Protein AF-A0A9D6LYL9-F1 (afdb_monomer_lite)

Sequence (71 aa):
ANAAEAFGIGLEDYLASAGVCVIEWAEKIRAALPAENLWITFEHLGADARKIIFDPRGARYQELLRQLGTN

Structure (mmCIF, N/CA/C/O backbone):
data_AF-A0A9D6LYL9-F1
#
_entry.id   AF-A0A9D6LYL9-F1
#
loop_
_atom_site.group_PDB
_atom_site.id
_atom_site.type_symbol
_atom_site.label_atom_id
_atom_site.label_alt_id
_atom_site.label_comp_id
_atom_site.label_asym_id
_atom_site.label_entity_id
_atom_site.label_seq_id
_atom_site.pdbx_PDB_ins_code
_atom_site.Cartn_x
_atom_site.Cartn_y
_atom_site.Cartn_z
_atom_site.occupancy
_atom_site.B_iso_or_equiv
_atom_site.auth_seq_id
_atom_site.auth_comp_id
_atom_site.auth_asym_id
_atom_site.auth_atom_id
_atom_site.pdbx_PDB_model_num
ATOM 1 N N . ALA A 1 1 ? 10.388 -12.507 7.491 1.00 74.69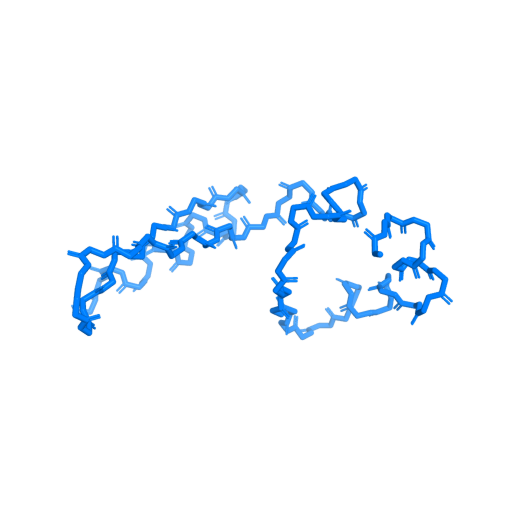 1 ALA A N 1
ATOM 2 C CA . ALA A 1 1 ? 9.986 -11.729 6.312 1.00 74.69 1 ALA A CA 1
ATOM 3 C C . ALA A 1 1 ? 10.941 -10.561 6.155 1.00 74.69 1 ALA A C 1
ATOM 5 O O . ALA A 1 1 ? 10.898 -9.628 6.951 1.00 74.69 1 ALA A O 1
ATOM 6 N N . ASN A 1 2 ? 11.827 -10.659 5.172 1.00 90.44 2 ASN A N 1
ATOM 7 C CA . ASN A 1 2 ? 12.662 -9.572 4.670 1.00 90.44 2 ASN A CA 1
ATOM 8 C C . ASN A 1 2 ? 12.554 -9.540 3.133 1.00 90.44 2 ASN A C 1
ATOM 10 O O . ASN A 1 2 ? 11.915 -10.409 2.539 1.00 90.44 2 ASN A O 1
ATOM 14 N N . ALA A 1 3 ? 13.160 -8.544 2.486 1.00 90.31 3 ALA A N 1
ATOM 15 C CA . ALA A 1 3 ? 13.091 -8.393 1.030 1.00 90.31 3 ALA A CA 1
ATOM 16 C C . ALA A 1 3 ? 13.595 -9.632 0.259 1.00 90.31 3 ALA A C 1
ATOM 18 O O . ALA A 1 3 ? 12.972 -10.030 -0.718 1.00 90.31 3 ALA A O 1
ATOM 19 N N . ALA A 1 4 ? 14.682 -10.267 0.709 1.00 92.38 4 ALA A N 1
ATOM 20 C CA . ALA A 1 4 ? 15.257 -11.430 0.032 1.00 92.38 4 ALA A CA 1
ATOM 21 C C . ALA A 1 4 ? 14.338 -12.659 0.109 1.00 92.38 4 ALA A C 1
ATOM 23 O O . ALA A 1 4 ? 14.138 -13.339 -0.891 1.00 92.38 4 ALA A O 1
ATOM 24 N N . GLU A 1 5 ? 13.734 -12.913 1.272 1.00 91.81 5 GLU A N 1
ATOM 25 C CA . GLU A 1 5 ? 12.722 -13.966 1.433 1.00 91.81 5 GLU A CA 1
ATOM 26 C C . GLU A 1 5 ? 11.495 -13.707 0.549 1.00 91.81 5 GLU A C 1
ATOM 28 O O . GLU A 1 5 ? 10.936 -14.649 -0.002 1.00 91.81 5 GLU A O 1
ATOM 33 N N . ALA A 1 6 ? 11.092 -12.441 0.396 1.00 91.88 6 ALA A N 1
ATOM 34 C CA . ALA A 1 6 ? 9.945 -12.066 -0.425 1.00 91.88 6 ALA A CA 1
ATOM 35 C C . ALA A 1 6 ? 10.192 -12.309 -1.924 1.00 91.88 6 ALA A C 1
ATOM 37 O O . ALA A 1 6 ? 9.335 -12.872 -2.599 1.00 91.88 6 ALA A O 1
ATOM 38 N N . PHE A 1 7 ? 11.375 -11.962 -2.434 1.00 91.38 7 PHE A N 1
ATOM 39 C CA . PHE A 1 7 ? 11.763 -12.327 -3.802 1.00 91.38 7 PHE A CA 1
ATOM 40 C C . PHE A 1 7 ? 11.948 -13.844 -3.961 1.00 91.38 7 PHE A C 1
ATOM 42 O O . PHE A 1 7 ? 11.543 -14.427 -4.956 1.00 91.38 7 PHE A O 1
ATOM 49 N N . GLY A 1 8 ? 12.463 -14.531 -2.937 1.00 92.12 8 GLY A N 1
ATOM 50 C CA . GLY A 1 8 ? 12.618 -15.990 -2.955 1.00 92.12 8 GLY A CA 1
ATOM 51 C C . GLY A 1 8 ? 11.309 -16.778 -3.114 1.00 92.12 8 GLY A C 1
ATOM 52 O O . GLY A 1 8 ? 11.359 -17.951 -3.479 1.00 92.12 8 GLY A O 1
ATOM 53 N N . ILE A 1 9 ? 10.152 -16.153 -2.859 1.00 92.19 9 ILE A N 1
ATOM 54 C CA . ILE A 1 9 ? 8.817 -16.738 -3.068 1.00 92.19 9 ILE A CA 1
ATOM 55 C C . ILE A 1 9 ? 8.097 -16.197 -4.319 1.00 92.19 9 ILE A C 1
ATOM 57 O O . ILE A 1 9 ? 6.915 -16.491 -4.503 1.00 92.19 9 ILE A O 1
ATOM 61 N N . GLY A 1 10 ? 8.779 -15.416 -5.167 1.00 93.00 10 GLY A N 1
ATOM 62 C CA . GLY A 1 10 ? 8.248 -14.898 -6.432 1.00 93.00 10 GLY A CA 1
ATOM 63 C C . GLY A 1 10 ? 7.369 -13.649 -6.303 1.00 93.00 10 GLY A C 1
ATOM 64 O O . GLY A 1 10 ? 6.460 -13.460 -7.109 1.00 93.00 10 GLY A O 1
ATOM 65 N N . LEU A 1 11 ? 7.582 -12.797 -5.289 1.00 94.25 11 LEU A N 1
ATOM 66 C CA . LEU A 1 11 ? 6.831 -11.540 -5.118 1.00 94.25 11 LEU A CA 1
ATOM 67 C C . LEU A 1 11 ? 6.849 -10.662 -6.384 1.00 94.25 11 LEU A C 1
ATOM 69 O O . LEU A 1 11 ? 5.860 -9.998 -6.694 1.00 94.25 1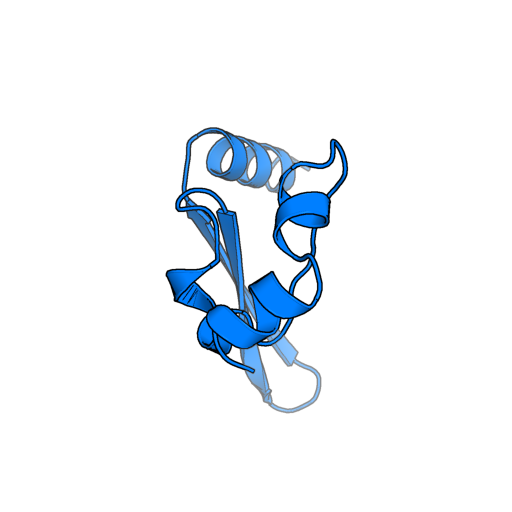1 LEU A O 1
ATOM 73 N N . GLU A 1 12 ? 7.958 -10.655 -7.113 1.00 93.94 12 GLU A N 1
ATOM 74 C CA . GLU A 1 12 ? 8.155 -9.907 -8.351 1.00 93.94 12 GLU A CA 1
ATOM 75 C C . GLU A 1 12 ? 7.117 -10.242 -9.428 1.00 93.94 12 GLU A C 1
ATOM 77 O O . GLU A 1 12 ? 6.636 -9.328 -10.097 1.00 93.94 12 GLU A O 1
ATOM 82 N N . ASP A 1 13 ? 6.698 -11.505 -9.541 1.00 94.81 13 ASP A N 1
ATOM 83 C CA . ASP A 1 13 ? 5.710 -11.937 -10.532 1.00 94.81 13 ASP A CA 1
ATOM 84 C C . ASP A 1 13 ? 4.327 -11.363 -10.207 1.00 94.81 13 ASP A C 1
ATOM 86 O O . ASP A 1 13 ? 3.591 -10.918 -11.092 1.00 94.81 13 ASP A O 1
ATOM 90 N N . TYR A 1 14 ? 3.987 -11.303 -8.915 1.00 94.25 14 TYR A N 1
ATOM 91 C CA . TYR A 1 14 ? 2.752 -10.673 -8.453 1.00 94.25 14 TYR A CA 1
ATOM 92 C C . TYR A 1 14 ? 2.781 -9.164 -8.699 1.00 94.25 14 TYR A C 1
ATOM 94 O O . TYR A 1 14 ? 1.817 -8.620 -9.242 1.00 94.25 14 TYR A O 1
ATOM 102 N N . LEU A 1 15 ? 3.890 -8.499 -8.355 1.00 94.25 15 LEU A N 1
ATOM 103 C CA . LEU A 1 15 ? 4.064 -7.057 -8.557 1.00 94.25 15 LEU A CA 1
ATOM 104 C C . LEU A 1 15 ? 4.063 -6.659 -10.041 1.00 94.25 15 LEU A C 1
ATOM 106 O O . LEU A 1 15 ? 3.629 -5.556 -10.366 1.00 94.25 15 LEU A O 1
ATOM 110 N N . ALA A 1 16 ? 4.538 -7.535 -10.930 1.00 92.69 16 ALA A N 1
ATOM 111 C CA . ALA A 1 16 ? 4.550 -7.321 -12.376 1.00 92.69 16 ALA A CA 1
ATOM 112 C C . ALA A 1 16 ? 3.221 -7.685 -13.065 1.00 92.69 16 ALA A C 1
ATOM 114 O O . ALA A 1 16 ? 3.037 -7.391 -14.249 1.00 92.69 16 ALA A O 1
ATOM 115 N N . SER A 1 17 ? 2.294 -8.332 -12.354 1.00 94.31 17 SER A N 1
ATOM 116 C CA . SER A 1 17 ? 1.000 -8.717 -12.912 1.00 94.31 17 SER A CA 1
ATOM 117 C C . SER A 1 17 ? 0.109 -7.499 -13.200 1.00 94.31 17 SER A C 1
ATOM 119 O O . SER A 1 17 ? 0.267 -6.425 -12.625 1.00 94.31 17 SER A O 1
ATOM 121 N N . ALA A 1 18 ? -0.901 -7.677 -14.056 1.00 93.06 18 ALA A N 1
ATOM 122 C CA . ALA A 1 18 ? -1.931 -6.658 -14.290 1.00 93.06 18 ALA A CA 1
ATOM 123 C C . ALA A 1 18 ? -2.949 -6.532 -13.131 1.00 93.06 18 ALA A C 1
ATOM 125 O O . ALA A 1 18 ? -3.911 -5.769 -13.233 1.00 93.06 18 ALA A O 1
ATOM 126 N N . GLY A 1 19 ? -2.784 -7.319 -12.062 1.00 94.44 19 GLY A N 1
ATOM 127 C CA . GLY A 1 19 ? -3.669 -7.337 -10.904 1.00 94.44 19 GLY A CA 1
ATOM 128 C C . GLY A 1 19 ? -3.367 -6.241 -9.881 1.00 94.44 19 GLY A C 1
ATOM 129 O O . GLY A 1 19 ? -2.531 -5.361 -10.077 1.00 94.44 19 GLY A O 1
ATOM 130 N N . VAL A 1 20 ? -4.067 -6.310 -8.747 1.00 95.12 20 VAL A N 1
ATOM 131 C CA . VAL A 1 20 ? -3.802 -5.468 -7.574 1.00 95.12 20 VAL A CA 1
ATOM 132 C C . VAL A 1 20 ? -3.200 -6.336 -6.477 1.00 95.12 20 VAL A C 1
ATOM 134 O O . VAL A 1 20 ? -3.805 -7.323 -6.066 1.00 95.12 20 VAL A O 1
ATOM 137 N N . CYS A 1 21 ? -2.035 -5.941 -5.968 1.00 96.06 21 CYS A N 1
ATOM 138 C CA . CYS A 1 21 ? -1.429 -6.559 -4.794 1.00 96.06 21 CYS A CA 1
ATOM 139 C C . CYS A 1 21 ? -1.812 -5.786 -3.531 1.00 96.06 21 CYS A C 1
ATOM 141 O O . CYS A 1 21 ? -1.566 -4.583 -3.433 1.00 96.06 21 CYS A O 1
ATOM 143 N N . VAL A 1 22 ? -2.360 -6.493 -2.544 1.00 96.62 22 VAL A N 1
ATOM 144 C CA . VAL A 1 22 ? -2.543 -5.988 -1.179 1.00 96.62 22 VAL A CA 1
ATOM 145 C C . VAL A 1 22 ? -1.568 -6.741 -0.288 1.00 96.62 22 VAL A C 1
ATOM 147 O O . VAL A 1 22 ? -1.576 -7.969 -0.261 1.00 96.62 22 VAL A O 1
ATOM 150 N N . ILE A 1 23 ? -0.694 -6.008 0.396 1.00 95.50 23 ILE A N 1
ATOM 151 C CA . ILE A 1 23 ? 0.403 -6.579 1.177 1.00 95.50 23 ILE A CA 1
ATOM 152 C C . ILE A 1 23 ? 0.260 -6.110 2.622 1.00 95.50 23 ILE A C 1
ATOM 154 O O . ILE A 1 23 ? 0.367 -4.918 2.905 1.00 95.50 23 ILE A O 1
ATOM 158 N N . GLU A 1 24 ? 0.050 -7.050 3.539 1.00 95.31 24 GLU A N 1
ATOM 159 C CA . GLU A 1 24 ? 0.092 -6.787 4.978 1.00 95.31 24 GLU A CA 1
ATOM 160 C C . GLU A 1 24 ? 1.532 -6.816 5.506 1.00 95.31 24 GLU A C 1
ATOM 162 O O . GLU A 1 24 ? 2.391 -7.514 4.963 1.00 95.31 24 GLU A O 1
ATOM 167 N N . TRP A 1 25 ? 1.799 -6.072 6.586 1.00 94.62 25 TRP A N 1
ATOM 168 C CA . TRP A 1 25 ? 3.138 -5.947 7.189 1.00 94.62 25 TRP A CA 1
ATOM 169 C C . TRP A 1 25 ? 4.219 -5.519 6.177 1.00 94.62 25 TRP A C 1
ATOM 171 O O . TRP A 1 25 ? 5.374 -5.958 6.231 1.00 94.62 25 TRP A O 1
ATOM 181 N N . ALA A 1 26 ? 3.825 -4.670 5.219 1.00 95.88 26 ALA A N 1
ATOM 182 C CA . ALA A 1 26 ? 4.635 -4.211 4.094 1.00 95.88 26 ALA A CA 1
ATOM 183 C C . ALA A 1 26 ? 5.947 -3.529 4.533 1.00 95.88 26 ALA A C 1
ATOM 185 O O . ALA A 1 26 ? 6.939 -3.530 3.802 1.00 95.88 26 ALA A O 1
ATOM 186 N N . GLU A 1 27 ? 6.001 -2.986 5.752 1.00 95.25 27 GLU A N 1
ATOM 187 C CA . GLU A 1 27 ? 7.197 -2.382 6.336 1.00 95.25 27 GLU A CA 1
ATOM 188 C C . GLU A 1 27 ? 8.367 -3.365 6.461 1.00 95.25 27 GLU A C 1
ATOM 190 O O . GLU A 1 27 ? 9.520 -2.951 6.334 1.00 95.25 27 GLU A O 1
ATOM 195 N N . LYS A 1 28 ? 8.090 -4.668 6.614 1.00 95.50 28 LYS A N 1
ATOM 196 C CA . LYS A 1 28 ? 9.117 -5.720 6.705 1.00 95.50 28 LYS A CA 1
ATOM 197 C C . LYS A 1 28 ? 9.861 -5.952 5.391 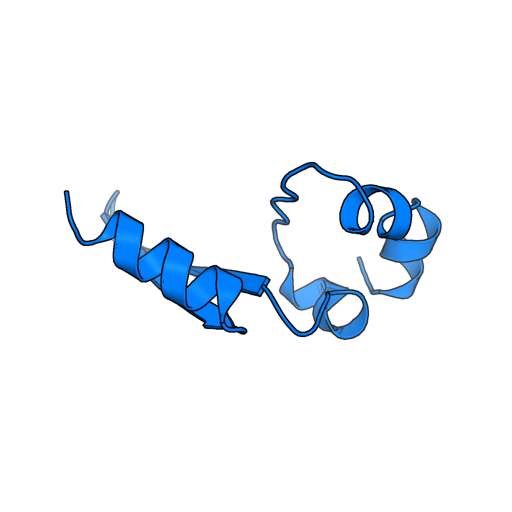1.00 95.50 28 LYS A C 1
ATOM 199 O O . LYS A 1 28 ? 10.980 -6.460 5.394 1.00 95.50 28 LYS A O 1
ATOM 204 N N . ILE A 1 29 ? 9.249 -5.581 4.269 1.00 95.88 29 ILE A N 1
ATOM 205 C CA . ILE A 1 29 ? 9.781 -5.816 2.923 1.00 95.88 29 ILE A CA 1
ATOM 206 C C . ILE A 1 29 ? 9.923 -4.521 2.128 1.00 95.88 29 ILE A C 1
ATOM 208 O O . ILE A 1 29 ? 9.965 -4.552 0.906 1.00 95.88 29 ILE A O 1
ATOM 212 N N . ARG A 1 30 ? 10.034 -3.373 2.805 1.00 94.38 30 ARG A N 1
ATOM 213 C CA . ARG A 1 30 ? 10.027 -2.044 2.176 1.00 94.38 30 ARG A CA 1
ATOM 214 C C . ARG A 1 30 ? 11.004 -1.893 1.004 1.00 94.38 30 ARG A C 1
ATOM 216 O O . ARG A 1 30 ? 10.684 -1.199 0.049 1.00 94.38 30 ARG A O 1
ATOM 223 N N . ALA A 1 31 ? 12.165 -2.546 1.069 1.00 93.81 31 ALA A N 1
ATOM 224 C CA . ALA A 1 31 ? 13.175 -2.521 0.007 1.00 93.81 31 ALA A CA 1
ATOM 225 C C . ALA A 1 31 ? 12.794 -3.326 -1.254 1.00 93.81 31 ALA A C 1
ATOM 227 O O . ALA A 1 31 ? 13.388 -3.105 -2.302 1.00 93.81 31 ALA A O 1
ATOM 228 N N . ALA A 1 32 ? 11.830 -4.247 -1.159 1.00 94.44 32 ALA A N 1
ATOM 229 C CA . ALA A 1 32 ? 11.309 -5.030 -2.281 1.00 94.44 32 ALA A CA 1
ATOM 230 C C . ALA A 1 32 ? 10.079 -4.392 -2.950 1.00 94.44 32 ALA A C 1
ATOM 232 O O . ALA A 1 32 ? 9.624 -4.868 -3.987 1.00 94.44 32 ALA A O 1
ATOM 233 N N . LEU A 1 33 ? 9.507 -3.344 -2.351 1.00 95.69 33 LEU A N 1
ATOM 234 C CA . LEU A 1 33 ? 8.282 -2.721 -2.843 1.00 95.69 33 LEU A CA 1
ATOM 235 C C . LEU A 1 33 ? 8.580 -1.662 -3.911 1.00 95.69 33 LEU A C 1
ATOM 237 O O . LEU A 1 33 ? 9.601 -0.973 -3.826 1.00 95.69 33 LEU A O 1
ATOM 241 N N . PRO A 1 34 ? 7.668 -1.460 -4.878 1.00 95.69 34 PRO A N 1
ATOM 242 C CA . PRO A 1 34 ? 7.794 -0.371 -5.837 1.00 95.69 34 PRO A CA 1
ATOM 243 C C . PRO A 1 34 ? 7.772 0.986 -5.124 1.00 95.69 34 PRO A C 1
ATOM 245 O O . PRO A 1 34 ? 7.068 1.165 -4.127 1.00 95.69 34 PRO A O 1
ATOM 248 N N . ALA A 1 35 ? 8.510 1.964 -5.658 1.00 95.75 35 ALA A N 1
ATOM 249 C CA . ALA A 1 35 ? 8.535 3.325 -5.113 1.00 95.75 35 ALA A CA 1
ATOM 250 C C . ALA A 1 35 ? 7.144 3.987 -5.142 1.00 95.75 35 ALA A C 1
ATOM 252 O O . ALA A 1 35 ? 6.784 4.721 -4.220 1.00 95.75 35 ALA A O 1
ATOM 253 N N . GLU A 1 36 ? 6.356 3.680 -6.176 1.00 97.56 36 GLU A N 1
ATOM 254 C CA . GLU A 1 36 ? 4.961 4.091 -6.293 1.00 97.56 36 GLU A CA 1
ATOM 255 C C . GLU A 1 36 ? 4.018 3.018 -5.734 1.00 97.56 36 GLU A C 1
ATOM 257 O O . GLU A 1 36 ? 3.977 1.882 -6.211 1.00 97.56 36 GLU A O 1
ATOM 262 N N . ASN A 1 37 ? 3.232 3.388 -4.727 1.00 97.56 37 ASN A N 1
ATOM 263 C CA . ASN A 1 37 ? 2.237 2.544 -4.068 1.00 97.56 37 ASN A CA 1
ATOM 264 C C . ASN A 1 37 ? 1.194 3.415 -3.351 1.00 97.56 37 ASN A C 1
ATOM 266 O O . ASN A 1 37 ? 1.396 4.611 -3.149 1.00 97.56 37 ASN A O 1
ATOM 270 N N . LEU A 1 38 ? 0.084 2.807 -2.936 1.00 97.75 38 LEU A N 1
ATOM 271 C CA . LEU A 1 38 ? -0.812 3.397 -1.945 1.00 97.75 38 LEU A CA 1
ATOM 272 C C . LEU A 1 38 ? -0.494 2.769 -0.593 1.00 97.75 38 LEU A C 1
ATOM 274 O O . LEU A 1 38 ? -0.842 1.614 -0.353 1.00 97.75 38 LEU A O 1
ATOM 278 N N . TRP A 1 39 ? 0.178 3.517 0.275 1.00 98.00 39 TRP A N 1
ATOM 279 C CA . TRP A 1 39 ? 0.459 3.050 1.624 1.00 98.00 39 TRP A CA 1
ATOM 280 C C . TRP A 1 39 ? -0.752 3.318 2.514 1.00 98.00 39 TRP A C 1
ATOM 282 O O . TRP A 1 39 ? -1.250 4.443 2.557 1.00 98.00 39 TRP A O 1
ATOM 292 N N . ILE A 1 40 ? -1.234 2.296 3.219 1.00 97.62 40 ILE A N 1
ATOM 293 C CA . ILE A 1 40 ? -2.404 2.413 4.091 1.00 97.62 40 ILE A CA 1
ATOM 294 C C . ILE A 1 40 ? -2.003 2.029 5.510 1.00 97.62 40 ILE A C 1
ATOM 296 O O . ILE A 1 40 ? -1.538 0.917 5.752 1.00 97.62 40 ILE A O 1
ATOM 300 N N . THR A 1 41 ? -2.208 2.949 6.449 1.00 97.56 41 THR A N 1
ATOM 301 C CA . THR A 1 41 ? -1.952 2.726 7.876 1.00 97.56 41 THR A CA 1
ATOM 302 C C . THR A 1 41 ? -3.270 2.688 8.633 1.00 97.56 41 THR A C 1
ATOM 304 O O . THR A 1 41 ? -4.120 3.561 8.459 1.00 97.56 41 THR A O 1
ATOM 307 N N . PHE A 1 42 ? -3.418 1.696 9.508 1.00 96.31 42 PHE A N 1
ATOM 308 C CA . PHE A 1 42 ? -4.552 1.565 10.413 1.00 96.31 42 PHE A CA 1
ATOM 309 C C . PHE A 1 42 ? -4.086 1.903 11.830 1.00 96.31 42 PHE A C 1
ATOM 311 O O . PHE A 1 42 ? -3.254 1.204 12.402 1.00 96.31 42 PHE A O 1
ATOM 318 N N . GLU A 1 43 ? -4.629 2.972 12.405 1.00 96.62 43 GLU A N 1
ATOM 319 C CA . GLU A 1 43 ? -4.410 3.349 13.801 1.00 96.62 43 GLU A CA 1
ATOM 320 C C . GLU A 1 43 ? -5.608 2.899 14.649 1.00 96.62 43 GLU A C 1
ATOM 322 O O . GLU A 1 43 ? -6.770 3.149 14.309 1.00 96.62 43 GLU A O 1
ATOM 327 N N . HIS A 1 44 ? -5.333 2.237 15.774 1.00 96.31 44 HIS A N 1
ATOM 328 C CA . HIS A 1 44 ? -6.356 1.894 16.760 1.00 96.31 44 HIS A CA 1
ATOM 329 C C . HIS A 1 44 ? -6.727 3.136 17.574 1.00 96.31 44 HIS A C 1
ATOM 331 O O . HIS A 1 44 ? -5.867 3.724 18.222 1.00 96.31 44 HIS A O 1
ATOM 337 N N . LEU A 1 45 ? -8.013 3.500 17.584 1.00 95.88 45 LEU A N 1
ATOM 338 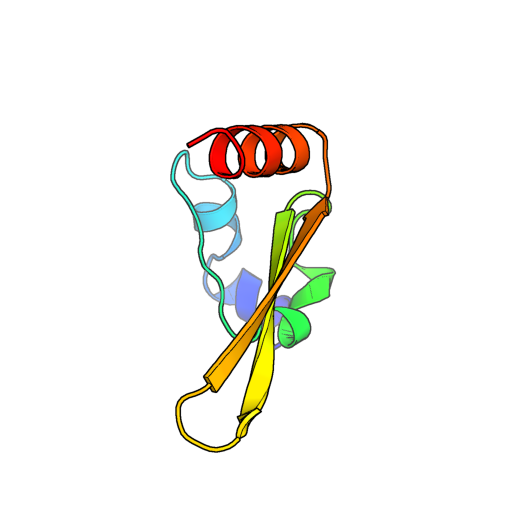C CA . LEU A 1 45 ? -8.529 4.614 18.393 1.00 95.88 45 LEU A CA 1
ATOM 339 C C . LEU A 1 45 ? -9.242 4.154 19.680 1.00 95.88 45 LEU A C 1
ATOM 341 O O . LEU A 1 45 ? -9.789 4.975 20.410 1.00 95.88 45 LEU A O 1
ATOM 345 N N . GLY A 1 46 ? -9.229 2.847 19.965 1.00 93.31 46 GLY A N 1
ATOM 346 C CA . GLY A 1 46 ? -9.986 2.220 21.053 1.00 93.31 46 GLY A CA 1
ATOM 347 C C . GLY A 1 46 ? -11.289 1.571 20.571 1.00 93.31 46 GLY A C 1
ATOM 348 O O . GLY A 1 46 ? -11.823 1.933 19.522 1.00 93.31 46 GLY A O 1
ATOM 349 N N . ALA A 1 47 ? -11.775 0.579 21.329 1.00 92.06 47 ALA A N 1
ATOM 350 C CA . ALA A 1 47 ? -12.928 -0.255 20.970 1.00 92.06 47 ALA A CA 1
ATOM 351 C C . ALA A 1 47 ? -12.851 -0.746 19.502 1.00 92.06 47 ALA A C 1
ATOM 353 O O . ALA A 1 47 ? -11.802 -1.219 19.040 1.00 92.06 47 ALA A O 1
ATOM 354 N N . ASP A 1 48 ? -13.936 -0.562 18.753 1.00 94.62 48 ASP A N 1
ATOM 355 C CA . ASP A 1 48 ? -14.059 -0.946 17.346 1.00 94.62 48 ASP A CA 1
ATOM 356 C C . ASP A 1 48 ? -13.746 0.208 16.378 1.00 94.62 48 ASP A C 1
ATOM 358 O O . ASP A 1 48 ? -13.900 0.073 15.166 1.00 94.62 48 ASP A O 1
ATOM 362 N N . ALA A 1 49 ? -13.253 1.344 16.884 1.00 96.62 49 ALA A N 1
ATOM 363 C CA . ALA A 1 49 ? -12.887 2.486 16.056 1.00 96.62 49 ALA A CA 1
ATOM 364 C C . ALA A 1 49 ? -11.468 2.339 15.485 1.00 96.62 49 ALA A C 1
ATOM 366 O O . ALA A 1 49 ? -10.512 1.960 16.179 1.00 96.62 49 ALA A O 1
ATOM 367 N N . ARG A 1 50 ? -11.316 2.670 14.202 1.00 96.81 50 ARG A N 1
ATOM 368 C CA . ARG A 1 50 ? -10.032 2.726 13.496 1.00 96.81 50 ARG A CA 1
ATOM 369 C C . ARG A 1 50 ? -9.925 4.041 12.746 1.00 96.81 50 ARG A C 1
ATOM 371 O O . ARG A 1 50 ? -10.907 4.516 12.183 1.00 96.81 50 ARG A O 1
ATOM 378 N N . LYS A 1 51 ? -8.719 4.594 12.698 1.00 96.31 51 LYS A N 1
ATOM 379 C CA . LYS A 1 51 ? -8.368 5.661 11.764 1.00 96.31 51 LYS A CA 1
ATOM 380 C C . LYS A 1 51 ? -7.549 5.054 10.640 1.00 96.31 51 LYS A C 1
ATOM 382 O O . LYS A 1 51 ? -6.537 4.409 10.894 1.00 96.31 51 LYS A O 1
ATOM 387 N N . ILE A 1 52 ? -8.013 5.250 9.412 1.00 96.62 52 ILE A N 1
ATOM 388 C CA . ILE A 1 52 ? -7.349 4.760 8.207 1.00 96.62 52 ILE A CA 1
ATOM 389 C C . ILE A 1 52 ? -6.687 5.956 7.534 1.00 96.62 52 ILE A C 1
ATOM 391 O O . ILE A 1 52 ? -7.347 6.951 7.239 1.00 96.62 52 ILE A O 1
ATOM 395 N N . ILE A 1 53 ? -5.377 5.871 7.334 1.00 97.06 53 ILE A N 1
ATOM 396 C CA . ILE A 1 53 ? -4.569 6.919 6.716 1.00 97.06 53 ILE A CA 1
ATOM 397 C C . ILE A 1 53 ? -4.084 6.400 5.371 1.00 97.06 53 ILE A C 1
ATOM 399 O O . ILE A 1 53 ? -3.418 5.369 5.314 1.00 97.06 53 ILE A O 1
ATOM 403 N N . PHE A 1 54 ? -4.406 7.134 4.310 1.00 97.25 54 PHE A N 1
ATOM 404 C CA . PHE A 1 54 ? -3.971 6.855 2.947 1.00 97.25 54 PHE A CA 1
ATOM 405 C C . PHE A 1 54 ? -2.812 7.791 2.583 1.00 97.25 54 PHE A C 1
ATOM 407 O O . PHE A 1 54 ? -2.974 9.008 2.611 1.00 97.25 54 PHE A O 1
ATOM 414 N N . ASP A 1 55 ? -1.660 7.225 2.230 1.00 97.44 55 ASP A N 1
ATOM 415 C CA . ASP A 1 55 ? -0.465 7.934 1.754 1.00 97.44 55 ASP A CA 1
ATOM 416 C C . ASP A 1 55 ? -0.174 7.500 0.301 1.00 97.44 55 ASP A C 1
ATOM 418 O O . ASP A 1 55 ? 0.494 6.483 0.071 1.00 97.44 55 ASP A O 1
ATOM 422 N N . PRO A 1 56 ? -0.753 8.196 -0.700 1.00 97.56 56 PRO A N 1
ATOM 423 C CA . PRO A 1 56 ? -0.564 7.865 -2.106 1.00 97.56 56 PRO A CA 1
ATOM 424 C C . PRO A 1 56 ? 0.798 8.351 -2.617 1.00 97.56 56 PRO A C 1
ATOM 426 O O . PRO A 1 56 ? 1.093 9.548 -2.626 1.00 97.56 56 PRO A O 1
ATOM 429 N N . ARG A 1 57 ? 1.606 7.429 -3.142 1.00 97.56 57 ARG A N 1
ATOM 430 C CA . ARG A 1 57 ? 2.926 7.713 -3.718 1.00 97.56 57 ARG A CA 1
ATOM 431 C C . ARG A 1 57 ? 2.901 7.461 -5.216 1.00 97.56 57 ARG A C 1
ATOM 433 O O . ARG A 1 57 ? 2.730 6.323 -5.637 1.00 97.56 57 ARG A O 1
ATOM 440 N N . GLY A 1 58 ? 3.102 8.511 -6.007 1.00 98.00 58 GLY A N 1
ATOM 441 C CA . GLY A 1 58 ? 3.012 8.462 -7.469 1.00 98.00 58 GLY A CA 1
ATOM 442 C C . GLY A 1 58 ? 1.660 8.946 -7.997 1.00 98.00 58 GLY A C 1
ATOM 443 O O . GLY A 1 58 ? 0.634 8.868 -7.315 1.00 98.00 58 GLY A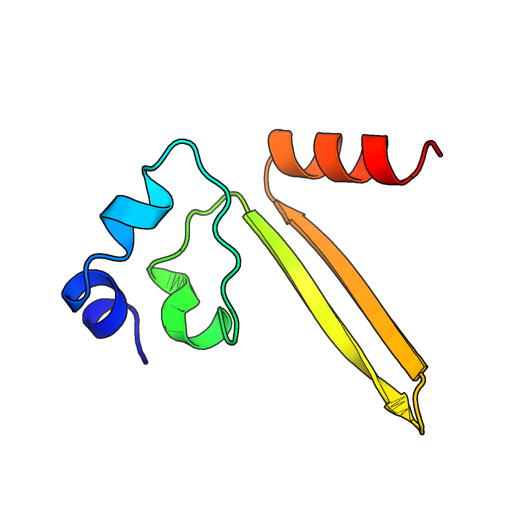 O 1
ATOM 444 N N . ALA A 1 59 ? 1.661 9.457 -9.229 1.00 97.75 59 ALA A N 1
ATOM 445 C CA . ALA A 1 59 ? 0.509 10.144 -9.821 1.00 97.75 59 ALA A CA 1
ATOM 446 C C . ALA A 1 59 ? -0.730 9.239 -9.923 1.00 97.75 59 ALA A C 1
ATOM 448 O O . ALA A 1 59 ? -1.847 9.674 -9.646 1.00 97.75 59 ALA A O 1
ATOM 449 N N . ARG A 1 60 ? -0.527 7.952 -10.243 1.00 95.81 60 ARG A N 1
ATOM 450 C CA . ARG A 1 60 ? -1.608 6.961 -10.345 1.00 95.81 60 ARG A CA 1
ATOM 451 C C . ARG A 1 60 ? -2.406 6.838 -9.046 1.00 95.81 60 ARG A C 1
ATOM 453 O O . ARG A 1 60 ? -3.631 6.795 -9.077 1.00 95.81 60 ARG A O 1
ATOM 460 N N . TYR A 1 61 ? -1.716 6.762 -7.909 1.00 97.25 61 TYR A N 1
ATOM 461 C CA . TYR A 1 61 ? -2.348 6.542 -6.606 1.00 97.25 61 TYR A CA 1
ATOM 462 C C . TYR A 1 61 ? -2.951 7.825 -6.029 1.00 97.25 61 TYR A C 1
ATOM 464 O O . TYR A 1 61 ? -3.950 7.760 -5.317 1.00 97.25 61 TYR A O 1
ATOM 472 N N . GLN A 1 62 ? -2.383 8.987 -6.364 1.00 97.19 62 GLN A N 1
ATOM 473 C CA . GLN A 1 62 ? -2.974 10.286 -6.032 1.00 97.19 62 GLN A CA 1
ATOM 474 C C . GLN A 1 62 ? -4.308 10.477 -6.759 1.00 97.19 62 GLN A C 1
ATOM 476 O O . GLN A 1 62 ? -5.304 10.845 -6.138 1.00 97.19 62 GLN A O 1
ATOM 481 N N . GLU A 1 63 ? -4.345 10.155 -8.052 1.00 96.94 63 GLU A N 1
ATOM 482 C CA . GLU A 1 63 ? -5.571 10.190 -8.847 1.00 96.94 63 GLU A CA 1
ATOM 483 C C . GLU A 1 63 ? -6.607 9.177 -8.341 1.00 96.94 63 GLU A C 1
ATOM 485 O O . GLU A 1 63 ? -7.780 9.518 -8.198 1.00 96.94 63 GLU A O 1
ATOM 490 N N . LEU A 1 64 ? -6.175 7.965 -7.977 1.00 95.38 64 LEU A N 1
ATOM 491 C CA . LEU A 1 64 ? -7.052 6.963 -7.367 1.00 95.38 64 LEU A CA 1
ATOM 492 C C . LEU A 1 64 ? -7.716 7.487 -6.083 1.00 95.38 64 LEU A C 1
ATOM 494 O O . LEU A 1 64 ? -8.924 7.336 -5.908 1.00 95.38 64 LEU A O 1
ATOM 498 N N . LEU A 1 65 ? -6.948 8.124 -5.193 1.00 94.75 65 LEU A N 1
ATOM 499 C CA . LEU A 1 65 ? -7.492 8.679 -3.953 1.00 94.75 65 LEU A CA 1
ATOM 500 C C . LEU A 1 65 ? -8.460 9.840 -4.225 1.00 94.75 65 LEU A C 1
ATOM 502 O O . LEU A 1 65 ? -9.489 9.950 -3.559 1.00 94.75 65 LEU A O 1
ATOM 506 N N . ARG A 1 66 ? -8.169 10.672 -5.234 1.00 94.88 66 ARG A N 1
ATOM 507 C CA . ARG A 1 66 ? -9.060 11.756 -5.669 1.00 94.88 66 ARG A CA 1
ATOM 508 C C . ARG A 1 66 ? -10.421 11.221 -6.119 1.00 94.88 66 ARG A C 1
ATOM 510 O O . ARG A 1 66 ? -11.437 11.782 -5.725 1.00 94.88 66 ARG A O 1
ATOM 517 N N . GLN A 1 67 ? -10.438 10.138 -6.898 1.00 95.06 67 GLN A N 1
ATOM 518 C CA . GLN A 1 67 ? -11.672 9.499 -7.376 1.00 95.06 67 GLN A CA 1
ATOM 519 C C . GLN A 1 67 ? -12.507 8.908 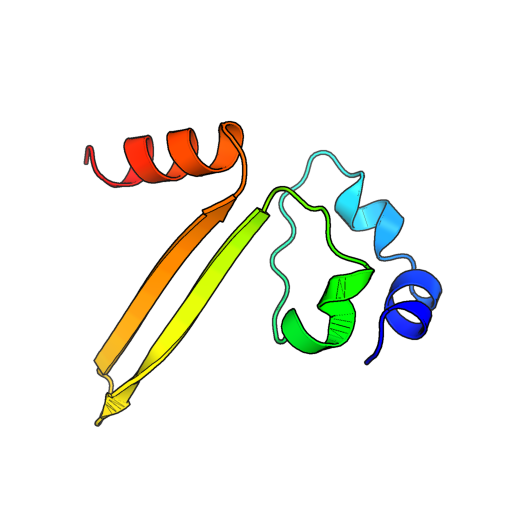-6.230 1.00 95.06 67 GLN A C 1
ATOM 521 O O . GLN A 1 67 ? -13.734 8.972 -6.263 1.00 95.06 67 GLN A O 1
ATOM 526 N N . LEU A 1 68 ? -11.848 8.381 -5.194 1.00 89.94 68 LEU A N 1
ATOM 527 C CA . LEU A 1 68 ? -12.501 7.839 -3.998 1.00 89.94 68 LEU A CA 1
ATOM 528 C C . LEU A 1 68 ? -13.226 8.911 -3.168 1.00 89.94 68 LEU A C 1
ATOM 530 O O . LEU A 1 68 ? -14.276 8.629 -2.599 1.00 89.94 68 LEU A O 1
ATOM 534 N N . GLY A 1 69 ? -12.676 10.129 -3.100 1.00 76.81 69 GLY A N 1
ATOM 535 C CA . GLY A 1 69 ? -13.247 11.248 -2.339 1.00 76.81 69 GLY A CA 1
ATOM 536 C C . GLY A 1 69 ? -14.362 12.024 -3.052 1.00 76.81 69 GLY A C 1
ATOM 537 O O . GLY A 1 69 ? -14.912 12.952 -2.469 1.00 76.81 69 GLY A O 1
ATOM 538 N N . THR A 1 70 ? -14.678 11.682 -4.304 1.00 57.59 70 THR A N 1
ATOM 539 C CA . THR A 1 70 ? -15.713 12.344 -5.125 1.00 57.59 70 THR A CA 1
ATOM 540 C C . THR A 1 70 ? -17.061 11.605 -5.177 1.00 57.59 70 THR A C 1
ATOM 542 O O . THR A 1 70 ? -17.869 11.922 -6.047 1.00 57.59 70 THR A O 1
ATOM 545 N N . ASN A 1 71 ? -17.309 10.647 -4.274 1.00 45.59 71 ASN A N 1
ATOM 546 C CA . ASN A 1 71 ? -18.617 9.987 -4.107 1.00 45.59 71 ASN A CA 1
ATOM 547 C C . ASN A 1 71 ? -19.513 10.706 -3.096 1.00 45.59 71 ASN A C 1
ATOM 549 O O . ASN A 1 71 ? -19.006 11.040 -2.001 1.00 45.59 71 ASN A O 1
#

Foldseek 3Di:
DEQVVCVVVPVVVVVPDPDDDDDPPCVRHVVNDDQFDWDWDWDDPDDPDIDIDTDGGDPVRVVVVVVVVPD

Secondary structure (DSSP, 8-state):
--HHHHHHTTHHHHHHSSS----TTGGGGGGGS-SSEEEEEEEE-STT-EEEEEEEESHHHHHHHHHHTT-

Radius of gyration: 14.26 Å; chains: 1; bounding box: 34×29×35 Å

pLDDT: mean 93.37, std 8.12, range [45.59, 98.0]